Protein AF-A0A8T4J6J8-F1 (afdb_monomer_lite)

Foldseek 3Di:
DQPPDPVSVVVVVVVCVVCVVVVCVVVVVCVLQVVLVVVCVVCVPPPPCVQQVDEEEAAQCPVPSNVVNNVVVHDHNYDYHHPDPPDPPPPDDD

Radius of gyration: 18.66 Å; chains: 1; bounding box: 33×44×51 Å

Structure (mmCIF, N/CA/C/O backbone):
data_AF-A0A8T4J6J8-F1
#
_entry.id   AF-A0A8T4J6J8-F1
#
loop_
_atom_site.group_PDB
_atom_site.id
_atom_site.type_symbol
_atom_site.label_atom_id
_atom_site.label_alt_id
_atom_site.label_comp_id
_atom_site.label_asym_id
_atom_site.label_entity_id
_atom_site.label_seq_id
_atom_site.pdbx_PDB_ins_code
_atom_site.Cartn_x
_atom_site.Cartn_y
_atom_site.Cartn_z
_atom_site.occupancy
_atom_site.B_iso_or_equiv
_atom_site.auth_seq_id
_atom_site.auth_comp_id
_atom_site.auth_asym_id
_atom_site.auth_atom_id
_atom_site.pdbx_PDB_model_num
ATOM 1 N N . ALA A 1 1 ? 18.383 -4.494 -30.350 1.00 56.88 1 ALA A N 1
ATOM 2 C CA . ALA A 1 1 ? 18.911 -3.407 -29.500 1.00 56.88 1 ALA A CA 1
ATOM 3 C C . ALA A 1 1 ? 17.994 -2.205 -29.662 1.00 56.88 1 ALA A C 1
ATOM 5 O O . ALA A 1 1 ? 17.511 -2.008 -30.771 1.00 56.88 1 ALA A O 1
ATOM 6 N N . LEU A 1 2 ? 17.717 -1.461 -28.588 1.00 62.56 2 LEU A N 1
ATOM 7 C CA . LEU A 1 2 ? 16.960 -0.211 -28.681 1.00 62.56 2 LEU A CA 1
ATOM 8 C C . LEU A 1 2 ? 17.820 0.806 -29.434 1.00 62.56 2 LEU A C 1
ATOM 10 O O . LEU A 1 2 ? 18.948 1.070 -29.029 1.00 62.56 2 LEU A O 1
ATOM 14 N N . ASP A 1 3 ? 17.306 1.348 -30.533 1.00 77.12 3 ASP A N 1
ATOM 15 C CA . ASP A 1 3 ? 17.990 2.371 -31.336 1.00 77.12 3 ASP A CA 1
ATOM 16 C C . ASP A 1 3 ? 17.919 3.775 -30.703 1.00 77.12 3 ASP A C 1
ATOM 18 O O . ASP A 1 3 ? 18.409 4.748 -31.273 1.00 77.12 3 ASP A O 1
ATOM 22 N N . GLY A 1 4 ? 17.321 3.876 -29.510 1.00 79.06 4 GLY A N 1
ATOM 23 C CA . GLY A 1 4 ? 17.197 5.107 -28.735 1.00 79.06 4 GLY A CA 1
ATOM 24 C C . GLY A 1 4 ? 16.084 6.041 -29.211 1.00 79.06 4 GLY A C 1
ATOM 25 O O . GLY A 1 4 ? 15.907 7.109 -28.627 1.00 79.06 4 GLY A O 1
ATOM 26 N N . THR A 1 5 ? 15.314 5.673 -30.240 1.00 88.25 5 THR A N 1
ATOM 27 C CA . THR A 1 5 ? 14.183 6.496 -30.679 1.00 88.25 5 THR A CA 1
ATOM 28 C C . THR A 1 5 ? 13.056 6.457 -29.650 1.00 88.25 5 THR A C 1
ATOM 30 O O . THR A 1 5 ? 12.755 5.410 -29.076 1.00 88.25 5 THR A O 1
ATOM 33 N N . ALA A 1 6 ? 12.386 7.594 -29.440 1.00 85.00 6 ALA A N 1
ATOM 34 C CA . ALA A 1 6 ? 11.288 7.696 -28.474 1.00 85.00 6 ALA A CA 1
ATOM 35 C C . ALA A 1 6 ? 10.202 6.634 -28.720 1.00 85.00 6 ALA A C 1
ATOM 37 O O . ALA A 1 6 ? 9.742 5.990 -27.785 1.00 85.00 6 ALA A O 1
ATOM 38 N N . ARG A 1 7 ? 9.871 6.379 -29.992 1.00 83.75 7 ARG A N 1
ATOM 39 C CA . ARG A 1 7 ? 8.883 5.371 -30.388 1.00 83.75 7 ARG A CA 1
ATOM 40 C C . ARG A 1 7 ? 9.335 3.939 -30.084 1.00 83.75 7 ARG A C 1
ATOM 42 O O . ARG A 1 7 ? 8.517 3.134 -29.651 1.00 83.75 7 ARG A O 1
ATOM 49 N N . ALA A 1 8 ? 10.607 3.606 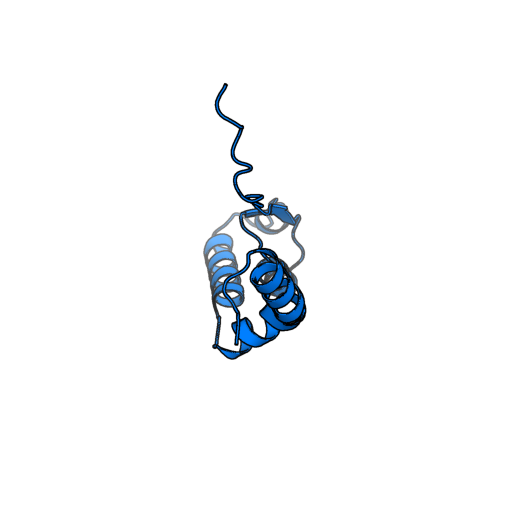-30.314 1.00 84.69 8 ALA A N 1
ATOM 50 C CA . ALA A 1 8 ? 11.124 2.273 -30.001 1.00 84.69 8 ALA A CA 1
ATOM 51 C C . ALA A 1 8 ? 11.202 2.039 -28.487 1.00 84.69 8 ALA A C 1
ATOM 53 O O . ALA A 1 8 ? 10.889 0.945 -28.022 1.00 84.69 8 ALA A O 1
ATOM 54 N N . ILE A 1 9 ? 11.569 3.071 -27.722 1.00 85.88 9 ILE A N 1
ATOM 55 C CA . ILE A 1 9 ? 11.568 3.036 -26.255 1.00 85.88 9 ILE A CA 1
ATOM 56 C C . ILE A 1 9 ? 10.138 2.858 -25.734 1.00 85.88 9 ILE A C 1
ATOM 58 O O . ILE A 1 9 ? 9.894 1.966 -24.926 1.00 85.88 9 ILE A O 1
ATOM 62 N N . GLU A 1 10 ? 9.182 3.645 -26.227 1.00 85.94 10 GLU A N 1
ATOM 63 C CA . GLU A 1 10 ? 7.777 3.550 -25.823 1.00 85.94 10 GLU A CA 1
ATOM 64 C C . GLU A 1 10 ? 7.192 2.162 -26.113 1.00 85.94 10 GLU A C 1
ATOM 66 O O . GLU A 1 10 ? 6.584 1.555 -25.234 1.00 85.94 10 GLU A O 1
ATOM 71 N N . ALA A 1 11 ? 7.407 1.630 -27.321 1.00 85.12 11 ALA A N 1
ATOM 72 C CA . ALA A 1 11 ? 6.944 0.294 -27.688 1.00 85.12 11 ALA A CA 1
ATOM 73 C C . ALA A 1 11 ? 7.558 -0.786 -26.784 1.00 85.12 11 ALA A C 1
ATOM 75 O O . ALA A 1 11 ? 6.851 -1.666 -26.304 1.00 85.12 11 ALA A O 1
ATOM 76 N N . HIS A 1 12 ? 8.851 -0.674 -26.478 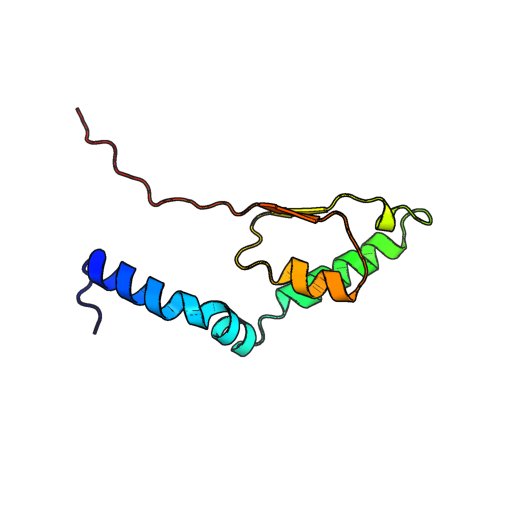1.00 84.25 12 HIS A N 1
ATOM 77 C CA . HIS A 1 12 ? 9.532 -1.622 -25.604 1.00 84.25 12 HIS A CA 1
ATOM 78 C C . HIS A 1 12 ? 8.996 -1.605 -24.167 1.00 84.25 12 HIS A C 1
ATOM 80 O O . HIS A 1 12 ? 8.717 -2.664 -23.608 1.00 84.25 12 HIS A O 1
ATOM 86 N N . TYR A 1 13 ? 8.807 -0.420 -23.577 1.00 83.56 13 TYR A N 1
ATOM 87 C CA . TYR A 1 13 ? 8.222 -0.302 -22.239 1.00 83.56 13 TYR A CA 1
ATOM 88 C C . TYR A 1 13 ? 6.758 -0.737 -22.210 1.00 83.56 13 TYR A C 1
ATOM 90 O O . TYR A 1 13 ? 6.330 -1.329 -21.227 1.00 83.56 13 TYR A O 1
ATOM 98 N N . ARG A 1 14 ? 5.997 -0.495 -23.283 1.00 83.75 14 ARG A N 1
ATOM 99 C CA . ARG A 1 14 ? 4.615 -0.972 -23.416 1.00 83.75 14 ARG A CA 1
ATOM 100 C C . ARG A 1 14 ? 4.541 -2.497 -23.410 1.00 83.75 14 ARG A C 1
ATOM 102 O O . ARG A 1 14 ? 3.709 -3.053 -22.699 1.00 83.75 14 ARG A O 1
ATOM 109 N N . ASP A 1 15 ? 5.417 -3.159 -24.160 1.00 85.44 15 ASP A N 1
ATOM 110 C CA . ASP A 1 15 ? 5.469 -4.621 -24.204 1.00 85.44 15 ASP A CA 1
ATOM 111 C C . ASP A 1 15 ? 5.882 -5.195 -22.838 1.00 85.44 15 ASP A C 1
ATOM 113 O O . ASP A 1 15 ? 5.240 -6.114 -22.319 1.00 85.44 15 ASP A O 1
ATOM 117 N N . TRP A 1 16 ? 6.903 -4.601 -22.211 1.00 85.50 16 TRP A N 1
ATOM 118 C CA . TRP A 1 16 ? 7.390 -5.012 -20.893 1.00 85.50 16 TRP A CA 1
ATOM 119 C C . TRP A 1 16 ? 6.406 -4.717 -19.750 1.00 85.50 16 TRP A C 1
ATOM 121 O O . TRP A 1 16 ? 6.340 -5.481 -18.790 1.00 85.50 16 TRP A O 1
ATOM 131 N N . ALA A 1 17 ? 5.582 -3.670 -19.852 1.00 84.12 17 ALA A N 1
ATOM 132 C CA . ALA A 1 17 ? 4.611 -3.307 -18.816 1.00 84.12 17 ALA A CA 1
ATOM 133 C C . ALA A 1 17 ? 3.660 -4.465 -18.466 1.00 84.12 17 ALA A C 1
ATOM 135 O O . ALA A 1 17 ? 3.263 -4.607 -17.313 1.00 84.12 17 ALA A O 1
ATOM 136 N N . SER A 1 18 ? 3.351 -5.336 -19.434 1.00 78.88 18 SER A N 1
ATOM 137 C CA . SER A 1 18 ? 2.524 -6.532 -19.218 1.00 78.88 18 SER A CA 1
ATOM 138 C C . SER A 1 18 ? 3.155 -7.568 -18.277 1.00 78.88 18 SER A C 1
ATOM 140 O O . SER A 1 18 ? 2.451 -8.405 -17.712 1.00 78.88 18 SER A O 1
ATOM 142 N N . THR A 1 19 ? 4.475 -7.522 -18.100 1.00 80.31 19 THR A N 1
ATOM 143 C CA . THR A 1 19 ? 5.227 -8.428 -17.233 1.00 80.31 19 THR A CA 1
ATOM 144 C C . THR A 1 19 ? 5.847 -7.756 -16.017 1.00 80.31 19 THR A C 1
ATOM 146 O O . THR A 1 19 ? 6.412 -8.456 -15.178 1.00 80.31 19 THR A O 1
ATOM 149 N N . TYR A 1 20 ? 5.692 -6.438 -15.895 1.00 79.81 20 TYR A N 1
ATOM 150 C CA . TYR A 1 20 ? 6.277 -5.612 -14.844 1.00 79.81 20 TYR A CA 1
ATOM 151 C C . TYR A 1 20 ? 6.058 -6.188 -13.443 1.00 79.81 20 TYR A C 1
ATOM 153 O O . TYR A 1 20 ? 7.025 -6.463 -12.740 1.00 79.81 20 TYR A O 1
ATOM 161 N N . ASP A 1 21 ? 4.804 -6.455 -13.063 1.00 71.81 21 ASP A N 1
ATOM 162 C CA . ASP A 1 21 ? 4.480 -6.941 -11.716 1.00 71.81 21 ASP A CA 1
ATOM 163 C C . ASP A 1 21 ? 5.167 -8.268 -11.403 1.00 71.81 21 ASP A C 1
ATOM 165 O O . ASP A 1 21 ? 5.675 -8.472 -10.304 1.00 71.81 21 ASP A O 1
ATOM 169 N N . ARG A 1 22 ? 5.222 -9.177 -12.380 1.00 75.38 22 ARG A N 1
ATOM 170 C CA . ARG A 1 22 ? 5.876 -10.476 -12.209 1.00 75.38 22 ARG A CA 1
ATOM 171 C C . ARG A 1 22 ? 7.380 -10.310 -12.025 1.00 75.38 22 ARG A C 1
ATOM 173 O O . ARG A 1 22 ? 7.956 -10.989 -11.179 1.00 75.38 22 ARG A O 1
ATOM 180 N N . ASP A 1 23 ? 8.001 -9.447 -12.820 1.00 77.06 23 ASP A N 1
ATOM 181 C CA . ASP A 1 23 ? 9.442 -9.229 -12.768 1.00 77.06 23 ASP A CA 1
ATOM 182 C C . ASP A 1 23 ? 9.821 -8.537 -11.441 1.00 77.06 23 ASP A C 1
ATOM 184 O O . ASP A 1 23 ? 10.717 -9.005 -10.744 1.00 77.06 23 ASP A O 1
ATOM 188 N N . VAL A 1 24 ? 9.051 -7.52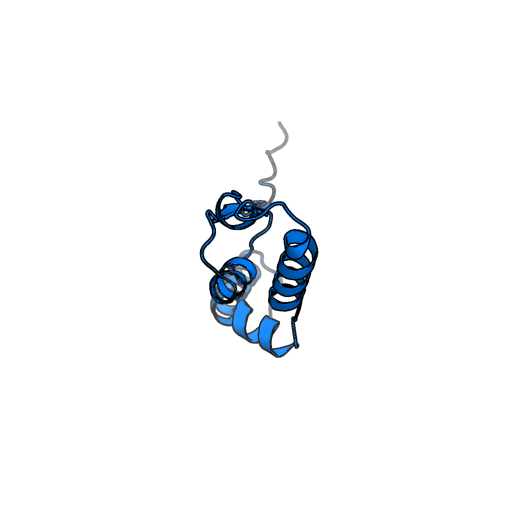9 -11.009 1.00 73.19 24 VAL A N 1
ATOM 189 C CA . VAL A 1 24 ? 9.227 -6.831 -9.722 1.00 73.19 24 VAL A CA 1
ATOM 190 C C . VAL A 1 24 ? 9.020 -7.769 -8.527 1.00 73.19 24 VAL A C 1
ATOM 192 O O . VAL A 1 24 ? 9.850 -7.809 -7.620 1.00 73.19 24 VAL A O 1
ATOM 195 N N . LEU A 1 25 ? 7.961 -8.584 -8.522 1.00 68.81 25 LEU A N 1
ATOM 196 C CA . LEU A 1 25 ? 7.739 -9.584 -7.469 1.00 68.81 25 LEU A CA 1
ATOM 197 C C . LEU A 1 25 ? 8.837 -10.665 -7.462 1.00 68.81 25 LEU A C 1
ATOM 199 O O . LEU A 1 25 ? 9.216 -11.160 -6.398 1.00 68.81 25 LEU A O 1
ATOM 203 N N . GLY A 1 26 ? 9.378 -11.009 -8.635 1.00 67.06 26 GLY A N 1
ATOM 204 C CA . GLY A 1 26 ? 10.490 -11.947 -8.799 1.00 67.06 26 GLY A CA 1
ATOM 205 C C . GLY A 1 26 ? 11.803 -11.471 -8.167 1.00 67.06 26 GLY A C 1
ATOM 206 O O . GLY A 1 26 ? 12.608 -12.303 -7.744 1.00 67.06 26 GLY A O 1
ATOM 207 N N . GLU A 1 27 ? 11.991 -10.158 -8.012 1.00 74.94 27 GLU A N 1
ATOM 208 C CA . GLU A 1 27 ? 13.146 -9.561 -7.327 1.00 74.94 27 GLU A CA 1
ATOM 209 C C . GLU A 1 27 ? 13.016 -9.527 -5.793 1.00 74.94 27 GLU A C 1
ATOM 211 O O . GLU A 1 27 ? 13.843 -8.919 -5.115 1.00 74.94 27 GLU A O 1
ATOM 216 N N . ARG A 1 28 ? 12.020 -10.220 -5.215 1.00 67.88 28 ARG A N 1
ATOM 217 C CA . ARG A 1 28 ? 11.677 -10.154 -3.779 1.00 67.88 28 ARG A CA 1
ATOM 218 C C . ARG A 1 28 ? 11.273 -8.744 -3.346 1.00 67.88 28 ARG A C 1
ATOM 220 O O . ARG A 1 28 ? 11.629 -8.297 -2.256 1.00 67.88 28 ARG A O 1
ATOM 227 N N . TYR A 1 29 ? 10.532 -8.039 -4.197 1.00 69.81 29 TYR A N 1
ATOM 228 C CA . TYR A 1 29 ? 9.911 -6.777 -3.819 1.00 69.81 29 TYR A CA 1
ATOM 229 C C . TYR A 1 29 ? 8.860 -7.014 -2.727 1.00 69.81 29 TYR A C 1
ATOM 231 O O . TYR A 1 29 ? 7.720 -7.380 -3.001 1.00 69.81 29 TYR A O 1
ATOM 239 N N . ASP A 1 30 ? 9.282 -6.823 -1.480 1.00 80.44 30 ASP A N 1
ATOM 240 C CA . ASP A 1 30 ? 8.501 -7.136 -0.278 1.00 80.44 30 ASP A CA 1
ATOM 241 C C . ASP A 1 30 ? 7.735 -5.923 0.270 1.00 80.44 30 ASP A C 1
ATOM 243 O O . ASP A 1 30 ? 7.018 -6.007 1.262 1.00 80.44 30 ASP A O 1
ATOM 247 N N . ALA A 1 31 ? 7.865 -4.764 -0.385 1.00 83.06 31 ALA A N 1
ATOM 248 C CA . ALA A 1 31 ? 7.209 -3.541 0.059 1.00 83.06 31 ALA A CA 1
ATOM 249 C C . ALA A 1 31 ? 5.680 -3.680 0.209 1.00 83.06 31 ALA A C 1
ATOM 251 O O . ALA A 1 31 ? 5.160 -3.130 1.178 1.00 83.06 31 ALA A O 1
ATOM 252 N N . PRO A 1 32 ? 4.939 -4.402 -0.665 1.00 86.50 32 PRO A N 1
ATOM 253 C CA . PRO A 1 32 ? 3.496 -4.540 -0.503 1.00 86.50 32 PRO A CA 1
ATOM 254 C C . PRO A 1 32 ? 3.102 -5.237 0.799 1.00 86.50 32 PRO A C 1
ATOM 256 O O . PRO A 1 32 ? 2.224 -4.739 1.503 1.00 86.50 32 PRO A O 1
ATOM 259 N N . GLU A 1 33 ? 3.765 -6.345 1.141 1.00 88.38 33 GLU A N 1
ATOM 260 C CA . GLU A 1 33 ? 3.461 -7.085 2.369 1.00 88.38 33 GLU A CA 1
ATOM 261 C C . GLU A 1 33 ? 4.005 -6.353 3.599 1.00 88.38 33 GLU A C 1
ATOM 263 O O . GLU A 1 33 ? 3.253 -6.125 4.545 1.00 88.38 33 GLU A O 1
ATOM 268 N N . PHE A 1 34 ? 5.239 -5.836 3.546 1.00 89.69 34 PHE A N 1
ATOM 269 C CA . PHE A 1 34 ? 5.815 -5.026 4.625 1.00 89.69 34 PHE A CA 1
ATOM 270 C C . PHE A 1 34 ? 4.925 -3.831 5.007 1.00 89.69 34 PHE A C 1
ATOM 272 O O . PHE A 1 34 ? 4.691 -3.568 6.187 1.00 89.69 34 PHE A O 1
ATOM 279 N N . MET A 1 35 ? 4.388 -3.107 4.017 1.00 90.00 35 MET A N 1
ATOM 280 C CA . MET A 1 35 ? 3.495 -1.972 4.267 1.00 90.00 35 MET A CA 1
ATOM 281 C C . MET A 1 35 ? 2.173 -2.407 4.908 1.00 90.00 35 MET A C 1
ATOM 283 O O . MET A 1 35 ? 1.657 -1.706 5.783 1.00 90.00 35 MET A O 1
ATOM 287 N N . CYS A 1 36 ? 1.626 -3.556 4.503 1.00 90.69 36 CYS A N 1
ATOM 288 C CA . CYS A 1 36 ? 0.404 -4.102 5.092 1.00 90.69 36 CYS A CA 1
ATOM 289 C C . CYS A 1 36 ? 0.624 -4.538 6.542 1.00 90.69 36 CYS A C 1
ATOM 291 O O . CYS A 1 36 ? -0.186 -4.198 7.407 1.00 90.69 36 CYS A O 1
ATOM 293 N N . GLU A 1 37 ? 1.726 -5.233 6.822 1.00 91.44 37 GLU A N 1
ATOM 294 C CA . GLU A 1 37 ? 2.108 -5.647 8.173 1.00 91.44 37 GLU A CA 1
ATOM 295 C C . GLU A 1 37 ? 2.296 -4.439 9.091 1.00 91.44 37 GLU A C 1
ATOM 297 O O . GLU A 1 37 ? 1.678 -4.375 10.157 1.00 91.44 37 GLU A O 1
ATOM 302 N N . LEU A 1 38 ? 3.051 -3.434 8.637 1.00 92.19 38 LEU A N 1
ATOM 303 C CA . LEU A 1 38 ? 3.270 -2.199 9.385 1.00 92.19 38 LEU A CA 1
ATOM 304 C C . LEU A 1 38 ? 1.949 -1.475 9.681 1.00 92.19 38 LEU A C 1
ATOM 306 O O . LEU A 1 38 ? 1.719 -1.022 10.802 1.00 92.19 38 LEU A O 1
ATOM 310 N N . PHE A 1 39 ? 1.048 -1.378 8.701 1.00 91.81 39 PHE A N 1
ATOM 311 C CA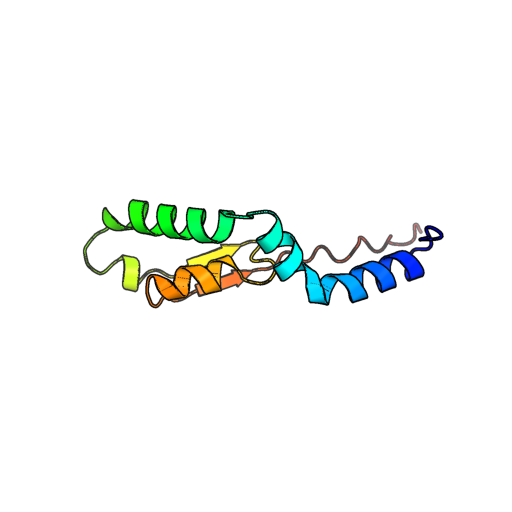 . PHE A 1 39 ? -0.264 -0.769 8.913 1.00 91.81 39 PHE A CA 1
ATOM 312 C C . PHE A 1 39 ? -1.105 -1.544 9.940 1.00 91.81 39 PHE A C 1
ATOM 314 O O . PHE A 1 39 ? -1.740 -0.937 10.811 1.00 91.81 39 PHE A O 1
ATOM 321 N N . VAL A 1 40 ? -1.115 -2.878 9.871 1.00 90.62 40 VAL A N 1
ATOM 322 C CA . VAL A 1 40 ? -1.831 -3.727 10.835 1.00 90.62 40 VAL A CA 1
ATOM 323 C C . VAL A 1 40 ? -1.260 -3.551 12.241 1.00 90.62 40 VAL A C 1
ATOM 325 O O . VAL A 1 40 ? -2.030 -3.376 13.186 1.00 90.62 40 VAL A O 1
ATOM 328 N N . GLU A 1 41 ? 0.064 -3.527 12.384 1.00 93.88 41 GLU A N 1
ATOM 329 C CA . GLU A 1 41 ? 0.736 -3.320 13.668 1.00 93.88 41 GLU A CA 1
ATOM 330 C C . GLU A 1 41 ? 0.395 -1.951 14.274 1.00 93.88 41 GLU A C 1
ATOM 332 O O . GLU A 1 41 ? -0.018 -1.858 15.433 1.00 93.88 41 GLU A O 1
ATOM 337 N N . LEU A 1 42 ? 0.496 -0.882 13.482 1.00 93.12 42 LEU A N 1
ATOM 338 C CA . LEU A 1 42 ? 0.208 0.476 13.945 1.00 93.12 42 LEU A CA 1
ATOM 339 C C . LEU A 1 42 ? -1.274 0.666 14.293 1.00 93.12 42 LEU A C 1
ATOM 341 O O . LEU A 1 42 ? -1.606 1.339 15.273 1.00 93.12 42 LEU A O 1
ATOM 345 N N . SER A 1 43 ? -2.175 0.061 13.517 1.00 92.56 43 SER A N 1
ATOM 346 C CA . SER A 1 43 ? -3.620 0.170 13.741 1.00 92.56 43 SER A CA 1
ATOM 347 C C . SER A 1 43 ? -4.139 -0.711 14.881 1.00 92.56 43 SER A C 1
ATOM 349 O O . SER A 1 43 ? -5.227 -0.451 15.397 1.00 92.56 43 SER A O 1
ATOM 351 N N . ALA A 1 44 ? -3.364 -1.695 15.353 1.00 91.19 44 ALA A N 1
ATOM 352 C CA . ALA A 1 44 ? -3.731 -2.525 16.503 1.00 91.19 44 ALA A CA 1
ATOM 353 C C . ALA A 1 44 ? -3.885 -1.718 17.806 1.00 91.19 44 ALA A C 1
ATOM 355 O O . ALA A 1 44 ? -4.618 -2.122 18.708 1.00 91.19 44 ALA A O 1
ATOM 356 N N . GLN A 1 45 ? -3.221 -0.564 17.896 1.00 94.00 45 GLN A N 1
ATOM 357 C CA . GLN A 1 45 ? -3.290 0.338 19.048 1.00 94.00 45 GLN A CA 1
ATOM 358 C C . GLN A 1 45 ? -4.488 1.299 18.983 1.00 94.00 45 GLN A C 1
ATOM 360 O O . GLN A 1 45 ? -4.726 2.068 19.915 1.00 94.00 45 GLN A O 1
ATOM 365 N N . TRP A 1 46 ? -5.242 1.295 17.880 1.00 94.31 46 TRP A N 1
ATOM 366 C CA . TRP A 1 46 ? -6.372 2.198 17.698 1.00 94.31 46 TRP A CA 1
ATOM 367 C C . TRP A 1 46 ? -7.588 1.759 18.524 1.00 94.31 46 TRP A C 1
ATOM 369 O O . TRP A 1 46 ? -7.726 0.586 18.882 1.00 94.31 46 TRP A O 1
ATOM 379 N N . PRO A 1 47 ? -8.534 2.677 18.802 1.00 96.19 47 PRO A N 1
ATOM 380 C CA . PRO A 1 47 ? -9.791 2.316 19.438 1.00 96.19 47 PRO A CA 1
ATOM 381 C C . PRO A 1 47 ? -10.525 1.203 18.682 1.00 96.19 47 PRO A C 1
ATOM 383 O O . PRO A 1 47 ? -10.534 1.153 17.450 1.00 96.19 47 PRO A O 1
ATOM 386 N N . ARG A 1 48 ? -11.212 0.332 19.427 1.00 91.94 48 ARG A N 1
ATOM 387 C CA . ARG A 1 48 ? -11.935 -0.812 18.860 1.00 91.94 48 ARG A CA 1
ATOM 388 C C . ARG A 1 48 ? -12.882 -0.382 17.731 1.00 91.94 48 ARG A C 1
ATOM 390 O O . ARG A 1 48 ? -13.710 0.521 17.892 1.00 91.94 48 ARG A O 1
ATOM 397 N N . GLY A 1 49 ? -12.781 -1.053 16.586 1.00 87.44 49 GLY A N 1
ATOM 398 C CA . GLY A 1 49 ? -13.611 -0.771 15.416 1.00 87.44 49 GLY A CA 1
ATOM 399 C C . GLY A 1 49 ? -13.158 0.433 14.578 1.00 87.44 49 GLY A C 1
ATOM 400 O O . GLY A 1 49 ? -13.820 0.749 13.594 1.00 87.44 49 GLY A O 1
ATOM 401 N N . ALA A 1 50 ? -12.118 1.177 14.983 1.00 91.00 50 ALA A N 1
ATOM 402 C CA . ALA A 1 50 ? -11.668 2.363 14.248 1.00 91.00 50 ALA A CA 1
ATOM 403 C C . ALA A 1 50 ? -11.026 1.992 12.909 1.00 91.00 50 ALA A C 1
ATOM 405 O O . ALA A 1 50 ? -11.292 2.649 11.908 1.00 91.00 50 ALA A O 1
ATOM 406 N N . ARG A 1 51 ? -10.247 0.907 12.886 1.00 89.62 51 ARG A N 1
ATOM 407 C CA . ARG A 1 51 ? -9.585 0.393 11.685 1.00 89.62 51 ARG A CA 1
ATOM 408 C C . ARG A 1 51 ? -10.591 0.025 10.588 1.00 89.62 51 ARG A C 1
ATOM 410 O O . ARG A 1 51 ? -10.393 0.378 9.436 1.00 89.62 51 ARG A O 1
ATOM 417 N N . GLU A 1 52 ? -11.701 -0.612 10.949 1.00 87.00 52 GLU A N 1
ATOM 418 C CA . GLU A 1 52 ? -12.766 -1.022 10.022 1.00 87.00 52 GLU A CA 1
ATOM 419 C C . GLU A 1 52 ? -13.582 0.164 9.479 1.00 87.00 52 GLU A C 1
ATOM 421 O O . GLU A 1 52 ? -14.262 0.035 8.464 1.00 87.00 52 GLU A O 1
ATOM 426 N N . ARG A 1 53 ? -13.537 1.313 10.164 1.00 89.69 53 ARG A N 1
ATOM 427 C CA . ARG A 1 53 ? -14.203 2.559 9.754 1.00 89.69 53 ARG A CA 1
ATOM 428 C C . ARG A 1 53 ? -13.269 3.524 9.025 1.00 89.69 53 ARG A C 1
ATOM 430 O O . ARG A 1 53 ? -13.728 4.578 8.592 1.00 89.69 53 ARG A O 1
ATOM 437 N N . ALA A 1 54 ? -11.978 3.211 8.945 1.00 89.50 54 ALA A N 1
ATOM 438 C CA . ALA A 1 54 ? -10.999 4.081 8.322 1.00 89.50 54 ALA A CA 1
ATOM 439 C C . ALA A 1 54 ? -11.134 4.044 6.796 1.00 89.50 54 ALA A C 1
ATOM 441 O O . ALA A 1 54 ? -11.233 2.970 6.197 1.00 89.50 54 ALA A O 1
ATOM 442 N N . SER A 1 55 ? -11.089 5.226 6.184 1.00 92.31 55 SER A N 1
ATOM 443 C CA . SER A 1 55 ? -10.829 5.373 4.755 1.00 92.31 55 SER A CA 1
ATOM 444 C C . SER A 1 55 ? -9.324 5.461 4.537 1.00 92.31 55 SER A C 1
ATOM 446 O O . SER A 1 55 ? -8.639 6.227 5.217 1.00 92.31 55 SER A O 1
ATOM 448 N N . LEU A 1 56 ? -8.815 4.669 3.604 1.00 90.62 56 LEU A N 1
ATOM 449 C CA . LEU A 1 56 ? -7.403 4.573 3.262 1.00 90.62 56 LEU A CA 1
ATOM 450 C C . LEU A 1 56 ? -7.178 5.135 1.859 1.00 90.62 56 LEU A C 1
ATOM 452 O O . LEU A 1 56 ? -8.002 4.932 0.972 1.00 90.62 56 LEU A O 1
ATOM 456 N N . LEU A 1 57 ? -6.048 5.811 1.666 1.00 91.38 57 LEU A N 1
ATOM 457 C CA . LEU A 1 57 ? -5.591 6.299 0.368 1.00 91.38 57 LEU A CA 1
ATOM 458 C C . LEU A 1 57 ? -4.225 5.682 0.064 1.00 91.38 57 LEU A C 1
ATOM 460 O O . LEU A 1 57 ? -3.251 5.977 0.757 1.00 91.38 57 LEU A O 1
ATOM 464 N N . ASP A 1 58 ? -4.154 4.864 -0.982 1.00 89.00 58 ASP A N 1
ATOM 465 C CA . ASP A 1 58 ? -2.894 4.371 -1.542 1.00 89.00 58 ASP A CA 1
ATOM 466 C C . ASP A 1 58 ? -2.385 5.379 -2.584 1.00 89.00 58 ASP A C 1
ATOM 468 O O . ASP A 1 58 ? -2.814 5.391 -3.743 1.00 89.00 58 ASP A O 1
ATOM 472 N N . ALA A 1 59 ? -1.541 6.309 -2.130 1.00 89.38 59 ALA A N 1
ATOM 473 C CA 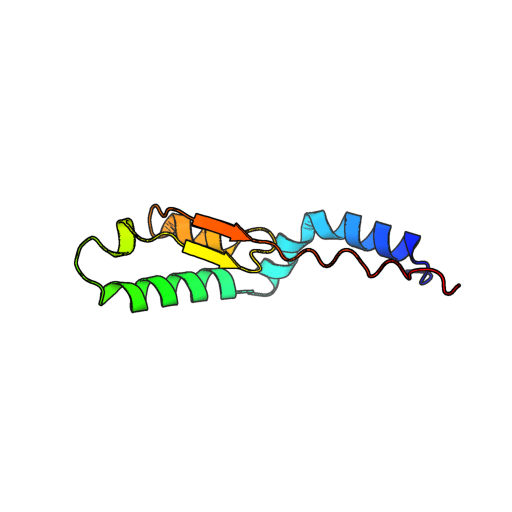. ALA A 1 59 ? -0.963 7.358 -2.962 1.00 89.38 59 ALA A CA 1
ATOM 474 C C . ALA A 1 59 ? 0.320 6.865 -3.642 1.00 89.38 59 ALA A C 1
ATOM 476 O O . ALA A 1 59 ? 1.282 6.487 -2.981 1.00 89.38 59 ALA A O 1
ATOM 477 N N . GLY A 1 60 ? 0.349 6.922 -4.973 1.00 85.00 60 GLY A N 1
ATOM 478 C CA . GLY A 1 60 ? 1.389 6.269 -5.762 1.00 85.00 60 GLY A CA 1
ATOM 479 C C . GLY A 1 60 ? 1.155 4.765 -5.888 1.00 85.00 60 GLY A C 1
ATOM 480 O O . GLY A 1 60 ? 2.122 4.014 -5.952 1.00 85.00 60 GLY A O 1
ATOM 481 N N . CYS A 1 61 ? -0.112 4.337 -5.961 1.00 83.94 61 CYS A N 1
ATOM 482 C CA . CYS A 1 61 ? -0.512 2.926 -5.901 1.00 83.94 61 CYS A CA 1
ATOM 483 C C . CYS A 1 61 ? 0.108 2.025 -6.982 1.00 83.94 61 CYS A C 1
ATOM 485 O O . CYS A 1 61 ? 0.014 0.802 -6.890 1.00 83.94 61 CYS A O 1
ATOM 487 N N . GLY A 1 62 ? 0.714 2.602 -8.026 1.00 84.44 62 GLY A N 1
ATOM 488 C CA . GLY A 1 62 ? 1.281 1.860 -9.148 1.00 84.44 62 GLY A CA 1
ATOM 489 C C . GLY A 1 62 ? 0.230 0.948 -9.777 1.00 84.44 62 GLY A C 1
ATOM 490 O O . GLY A 1 62 ? -0.864 1.392 -10.125 1.00 84.44 62 GLY A O 1
ATOM 491 N N . THR A 1 63 ? 0.555 -0.337 -9.869 1.00 81.00 63 THR A N 1
ATOM 492 C CA . THR A 1 63 ? -0.331 -1.414 -10.337 1.00 81.00 63 THR A CA 1
ATOM 493 C C . THR A 1 63 ? -1.291 -1.945 -9.262 1.00 81.00 63 THR A C 1
ATOM 495 O O . THR A 1 63 ? -2.113 -2.814 -9.544 1.00 81.00 63 THR A O 1
ATOM 498 N N . GLY A 1 64 ? -1.242 -1.410 -8.037 1.00 85.62 64 GLY A N 1
ATOM 499 C CA . GLY A 1 64 ? -2.189 -1.709 -6.958 1.00 85.62 64 GLY A CA 1
ATOM 500 C C . GLY A 1 64 ? -1.792 -2.873 -6.045 1.00 85.62 64 GLY A C 1
ATOM 501 O O . GLY A 1 64 ? -2.647 -3.412 -5.338 1.00 85.62 64 GLY A O 1
ATOM 502 N N . LEU A 1 65 ? -0.515 -3.273 -6.030 1.00 86.06 65 LEU A N 1
ATOM 503 C CA . LEU A 1 65 ? -0.037 -4.423 -5.247 1.00 86.06 65 LEU A CA 1
ATOM 504 C C . LEU A 1 65 ? -0.304 -4.289 -3.736 1.00 86.06 65 LEU A C 1
ATOM 506 O O . LEU A 1 65 ? -0.649 -5.284 -3.099 1.00 86.06 65 LEU A O 1
ATOM 510 N N . ILE A 1 66 ? -0.212 -3.079 -3.170 1.00 87.81 66 ILE A N 1
ATOM 511 C CA . ILE A 1 66 ? -0.522 -2.828 -1.749 1.00 87.81 66 ILE A CA 1
ATOM 512 C C . ILE A 1 66 ? -2.003 -3.087 -1.469 1.00 87.81 66 ILE A C 1
ATOM 514 O O . ILE A 1 66 ? -2.331 -3.788 -0.517 1.00 87.81 66 ILE A O 1
ATOM 518 N N . GLY A 1 67 ? -2.912 -2.590 -2.312 1.00 87.25 67 GLY A N 1
ATOM 519 C CA . GLY A 1 67 ? -4.345 -2.855 -2.158 1.00 87.25 67 GLY A CA 1
ATOM 520 C C . GLY A 1 67 ? -4.684 -4.347 -2.205 1.00 87.25 67 GLY A C 1
ATOM 521 O O . GLY A 1 67 ? -5.478 -4.832 -1.394 1.00 87.25 67 GLY A O 1
ATOM 522 N N . ALA A 1 68 ? -4.042 -5.092 -3.110 1.00 87.62 68 ALA A N 1
ATOM 523 C CA . ALA A 1 68 ? -4.211 -6.540 -3.217 1.00 87.62 68 ALA A CA 1
ATOM 524 C C . ALA A 1 68 ? -3.697 -7.291 -1.974 1.00 87.62 68 ALA A C 1
ATOM 526 O O . ALA A 1 68 ? -4.360 -8.222 -1.510 1.00 87.62 68 ALA A O 1
ATOM 527 N N . ALA A 1 69 ? -2.551 -6.884 -1.421 1.00 89.19 69 ALA A N 1
ATOM 528 C CA . ALA A 1 69 ? -2.015 -7.435 -0.177 1.00 89.19 69 ALA A CA 1
ATOM 529 C C . ALA A 1 69 ? -2.920 -7.094 1.020 1.00 89.19 69 ALA A C 1
ATOM 531 O O . ALA A 1 69 ? -3.352 -7.982 1.757 1.00 89.19 69 ALA A O 1
ATOM 532 N N . LEU A 1 70 ? -3.334 -5.832 1.149 1.00 89.06 70 LEU A N 1
ATOM 533 C CA . LEU A 1 70 ? -4.141 -5.343 2.265 1.00 89.06 70 LEU A CA 1
ATOM 534 C C . LEU A 1 70 ? -5.507 -6.038 2.350 1.00 89.06 70 LEU A C 1
ATOM 536 O O . LEU A 1 70 ? -5.994 -6.315 3.450 1.00 89.06 70 LEU A O 1
ATOM 540 N N . ALA A 1 71 ? -6.098 -6.397 1.206 1.00 88.19 71 ALA A N 1
ATOM 541 C CA . ALA A 1 71 ? -7.341 -7.164 1.140 1.00 88.19 71 ALA A CA 1
ATOM 542 C C . ALA A 1 71 ? -7.261 -8.529 1.860 1.00 88.19 71 ALA A C 1
ATOM 544 O O . ALA A 1 71 ? -8.289 -9.054 2.295 1.00 88.19 71 ALA A O 1
ATOM 545 N N . ARG A 1 72 ? -6.057 -9.095 2.044 1.00 89.31 72 ARG A N 1
ATOM 546 C CA . ARG A 1 72 ? -5.837 -10.321 2.834 1.00 89.31 72 ARG A CA 1
ATOM 547 C C . ARG A 1 72 ? -5.981 -10.093 4.343 1.00 89.31 72 ARG A C 1
ATOM 549 O O . ARG A 1 72 ? -6.292 -11.033 5.068 1.00 89.31 72 ARG A O 1
ATOM 556 N N . HIS A 1 73 ? -5.815 -8.854 4.812 1.00 86.69 73 HIS A N 1
ATOM 557 C CA . HIS A 1 73 ? -5.869 -8.474 6.232 1.00 86.69 73 HIS A CA 1
ATOM 558 C C . HIS A 1 73 ? -7.224 -7.896 6.672 1.00 86.69 73 HIS A C 1
ATOM 560 O O . HIS A 1 73 ? -7.415 -7.557 7.848 1.00 86.69 73 HIS A O 1
ATOM 566 N N . GLY A 1 74 ? -8.174 -7.765 5.744 1.00 86.56 74 GLY A N 1
ATOM 567 C CA . GLY A 1 74 ? -9.519 -7.282 6.026 1.00 86.56 74 GLY A CA 1
ATOM 568 C C . GLY A 1 74 ? -10.138 -6.529 4.858 1.00 86.56 74 GLY A C 1
ATOM 569 O O . GLY A 1 74 ? -9.547 -6.366 3.794 1.00 86.56 74 GLY A O 1
ATOM 570 N N . ARG A 1 75 ? -11.365 -6.055 5.077 1.00 84.94 75 ARG A N 1
ATOM 571 C CA . ARG A 1 75 ? -12.041 -5.145 4.154 1.00 84.94 75 ARG A CA 1
ATOM 572 C C . ARG A 1 75 ? -11.825 -3.714 4.610 1.00 84.94 75 ARG A C 1
ATOM 574 O O . ARG A 1 75 ? -12.098 -3.399 5.765 1.00 84.94 75 ARG A O 1
ATOM 581 N N . TYR A 1 76 ? -11.402 -2.873 3.678 1.00 87.06 76 TYR A N 1
ATOM 582 C CA . TYR A 1 76 ? -11.154 -1.459 3.906 1.00 87.06 76 TYR A CA 1
ATOM 583 C C . TYR A 1 76 ? -11.842 -0.635 2.825 1.00 87.06 76 TYR A C 1
ATOM 585 O O . TYR A 1 76 ? -11.969 -1.086 1.685 1.00 87.06 76 TYR A O 1
ATOM 593 N N . ALA A 1 77 ? -12.274 0.572 3.181 1.00 89.06 77 ALA A N 1
ATOM 594 C CA . ALA A 1 77 ? -12.616 1.585 2.195 1.00 89.06 77 ALA A CA 1
ATOM 595 C C . ALA A 1 77 ? -11.297 2.160 1.662 1.00 89.06 77 ALA A C 1
ATOM 597 O O . ALA A 1 77 ? -10.667 2.963 2.346 1.00 89.06 77 ALA A O 1
ATOM 598 N N . LEU A 1 78 ? -10.843 1.673 0.507 1.00 87.50 78 LEU A N 1
ATOM 599 C CA . LEU A 1 78 ? -9.544 2.011 -0.073 1.00 87.50 78 LEU A CA 1
ATOM 600 C C . LEU A 1 78 ? -9.731 2.753 -1.396 1.00 87.50 78 LEU A C 1
ATOM 602 O O . LEU A 1 78 ? -10.304 2.204 -2.336 1.00 87.50 78 LEU A O 1
ATOM 606 N N . ASP A 1 79 ? -9.206 3.972 -1.452 1.00 89.00 79 ASP A N 1
ATOM 607 C CA . ASP A 1 79 ? -9.059 4.750 -2.675 1.00 89.00 79 ASP A CA 1
ATOM 608 C C . ASP A 1 79 ? -7.625 4.624 -3.207 1.00 89.00 79 ASP A C 1
ATOM 610 O O . ASP A 1 79 ? -6.657 4.522 -2.447 1.00 89.00 79 ASP A O 1
ATOM 614 N N . HIS A 1 80 ? -7.488 4.662 -4.531 1.00 84.94 80 HIS A N 1
ATOM 615 C CA . HIS A 1 80 ? -6.211 4.531 -5.228 1.00 84.94 80 HIS A CA 1
ATOM 616 C C . HIS A 1 80 ? -5.906 5.811 -5.999 1.00 84.94 80 HIS A C 1
ATOM 618 O O . HIS A 1 80 ? -6.715 6.257 -6.815 1.00 84.94 80 HIS A O 1
ATOM 624 N N . LEU A 1 81 ? -4.728 6.391 -5.768 1.00 83.69 81 LEU A N 1
ATOM 625 C CA . LEU A 1 81 ? -4.258 7.557 -6.506 1.00 83.69 81 LEU A CA 1
ATOM 626 C C . LEU A 1 81 ? -2.941 7.227 -7.196 1.00 83.69 81 LEU A C 1
ATOM 628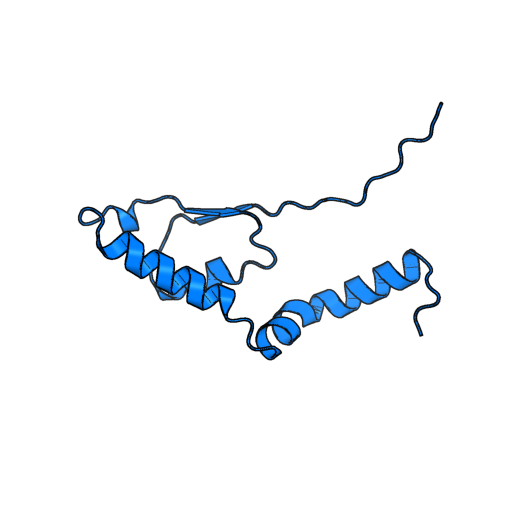 O O . LEU A 1 81 ? -1.920 7.015 -6.546 1.00 83.69 81 LEU A O 1
ATOM 632 N N . LEU A 1 82 ? -2.947 7.264 -8.525 1.00 78.06 82 LEU A N 1
ATOM 633 C CA . LEU A 1 82 ? -1.739 7.159 -9.330 1.00 78.06 82 LEU A CA 1
ATOM 634 C C . LEU A 1 82 ? -1.350 8.547 -9.841 1.00 78.06 82 LEU A C 1
ATOM 636 O O . LEU A 1 82 ? -2.073 9.143 -10.637 1.00 78.06 82 LEU A O 1
ATOM 640 N N . ALA A 1 83 ? -0.194 9.057 -9.413 1.00 61.47 83 ALA A N 1
ATOM 641 C CA . ALA A 1 83 ? 0.396 10.238 -10.031 1.00 61.47 83 ALA A CA 1
ATOM 642 C C . ALA A 1 83 ? 1.006 9.828 -11.381 1.00 61.47 83 ALA A C 1
ATOM 644 O O . ALA A 1 83 ? 2.164 9.426 -11.463 1.00 61.47 83 ALA A O 1
ATOM 645 N N . GLN A 1 84 ? 0.207 9.879 -12.445 1.00 56.53 84 GLN A N 1
ATOM 646 C CA . GLN A 1 84 ? 0.726 9.807 -13.806 1.00 56.53 84 GLN A CA 1
ATOM 647 C C . GLN A 1 84 ? 1.369 11.166 -14.111 1.00 56.53 84 GLN A C 1
ATOM 649 O O . GLN A 1 84 ? 0.669 12.145 -14.361 1.00 56.53 84 GLN A O 1
ATOM 654 N N . VAL A 1 85 ? 2.700 11.254 -14.071 1.00 49.22 85 VAL A N 1
ATOM 655 C CA . VAL A 1 85 ? 3.384 12.301 -14.837 1.00 49.22 85 VAL A CA 1
ATOM 656 C C . VAL A 1 85 ? 3.306 11.836 -16.285 1.00 49.22 85 VAL A C 1
ATOM 658 O O . VAL A 1 85 ? 4.156 11.071 -16.736 1.00 49.22 85 VAL A O 1
ATOM 661 N N . GLU A 1 86 ? 2.257 12.231 -17.008 1.00 43.72 86 GLU A N 1
ATOM 662 C CA . GLU A 1 86 ? 2.361 12.236 -18.465 1.00 43.72 86 GLU A CA 1
ATOM 663 C C . GLU A 1 86 ? 3.590 13.081 -18.811 1.00 43.72 86 GLU A C 1
ATOM 665 O O . GLU A 1 86 ? 3.804 14.156 -18.241 1.00 43.72 86 GLU A O 1
ATOM 670 N N . ALA A 1 87 ? 4.465 12.524 -19.648 1.00 43.00 87 ALA A N 1
ATOM 671 C CA . ALA A 1 87 ? 5.713 13.150 -20.045 1.00 43.00 87 ALA A CA 1
ATOM 672 C C . ALA A 1 87 ? 5.468 14.623 -20.395 1.00 43.00 87 ALA A C 1
ATOM 674 O O . ALA A 1 87 ? 4.561 14.924 -21.162 1.00 43.00 87 ALA A O 1
ATOM 675 N N . VAL A 1 88 ? 6.275 15.517 -19.816 1.00 40.09 88 VAL A N 1
ATOM 676 C CA . VAL A 1 88 ? 6.280 16.957 -20.098 1.00 40.09 88 VAL A CA 1
ATOM 677 C C . VAL A 1 88 ? 6.195 17.171 -21.609 1.00 40.09 88 VAL A C 1
ATOM 679 O O . VAL A 1 88 ? 7.195 17.032 -22.318 1.00 40.09 88 VAL A O 1
ATOM 682 N N . GLU A 1 89 ? 5.009 17.510 -22.113 1.00 35.31 89 GLU A N 1
ATOM 683 C CA . GLU A 1 89 ? 4.888 18.007 -23.470 1.00 35.31 89 GLU A CA 1
ATOM 684 C C . GLU A 1 89 ? 5.532 19.390 -23.454 1.00 35.31 89 GLU A C 1
ATOM 686 O O . GLU A 1 89 ? 5.134 20.304 -22.724 1.00 35.31 89 GLU A O 1
ATOM 691 N N . ARG A 1 90 ? 6.642 19.509 -24.179 1.00 40.88 90 ARG A N 1
ATOM 692 C CA . ARG A 1 90 ? 7.387 20.752 -24.294 1.00 40.88 90 ARG A CA 1
ATOM 693 C C . ARG A 1 90 ? 6.463 21.756 -24.982 1.00 40.88 90 ARG A C 1
ATOM 695 O O . ARG A 1 90 ? 6.273 21.676 -26.191 1.00 40.88 90 ARG A O 1
ATOM 702 N N . VAL A 1 91 ? 5.894 22.687 -24.216 1.00 33.88 91 VAL A N 1
ATOM 703 C CA . VAL A 1 91 ? 5.204 23.861 -24.766 1.00 33.88 91 VAL A CA 1
ATOM 704 C C . VAL A 1 91 ? 6.176 24.517 -25.756 1.00 33.88 91 VAL A C 1
ATOM 706 O O . VAL A 1 91 ? 7.302 24.834 -25.352 1.00 33.88 91 VAL A O 1
ATOM 709 N N . PRO A 1 92 ? 5.831 24.661 -27.049 1.00 31.83 92 PRO A N 1
ATOM 710 C CA . PRO A 1 92 ? 6.724 25.310 -27.991 1.00 31.83 92 PRO A CA 1
ATOM 711 C C . PRO A 1 92 ? 6.937 26.749 -27.525 1.00 31.83 92 PRO A C 1
ATOM 713 O O . PRO A 1 92 ? 5.981 27.464 -27.224 1.00 31.83 92 PRO A O 1
ATOM 716 N N . ALA A 1 93 ? 8.205 27.145 -27.416 1.00 36.66 93 ALA A N 1
ATOM 717 C CA . ALA A 1 93 ? 8.562 28.527 -27.148 1.00 36.66 93 ALA A CA 1
ATOM 718 C C . ALA A 1 93 ? 8.003 29.401 -28.280 1.00 36.66 93 ALA A C 1
ATOM 720 O O . ALA A 1 93 ? 8.256 29.115 -29.454 1.00 36.66 93 ALA A O 1
ATOM 721 N N . VAL A 1 94 ? 7.219 30.413 -27.905 1.00 43.94 94 VAL A N 1
ATOM 722 C CA . VAL A 1 94 ? 6.829 31.530 -28.777 1.00 43.94 94 VAL A CA 1
ATOM 723 C C . VAL A 1 94 ? 8.009 32.484 -28.902 1.00 43.94 94 VAL A C 1
ATOM 725 O O . VAL A 1 94 ? 8.669 32.717 -27.861 1.00 43.94 94 VAL A O 1
#

Sequence (94 aa):
ALDGTARAIEAHYRDWASTYDRDVLGERYDAPEFMCELFVELSAQWPRGARERASLLDAGCGTGLIGAALARHGRYALDHLLAQVEAVERVPAV

Secondary structure (DSSP, 8-state):
-----HHHHHHHHHHHHTTHHHHHHHTT--HHHHHHHHHHHHHTTSPTTTGGG-EEEEET-TTSHHHHHHTTS---EEEEE---------PPP-

pLDDT: mean 79.5, std 15.87, range [31.83, 96.19]

InterPro domains:
  IPR029063 S-adenosyl-L-methionine-dependent methyltransferase superfamily [G3DSA:3.40.50.150] (4-93)
  IPR029063 S-adenosyl-L-methionine-dependent methyltransferase superfamily [SSF53335] (4-75)

Organism: NCBI:txid299421